Protein AF-A0A7C3XT68-F1 (afdb_monomer_lite)

Foldseek 3Di:
DPPCPPCLLVVLLVVVVVCVPPHPDPADEDEDDSNVVNCVVPVVVCVVVRRYHYDDDLVVLLVCCCVVCVPPPDDDDDFDDDVVRPSVSNHHPVVVPDDD

Structure (mmCIF, N/CA/C/O backbone):
data_AF-A0A7C3XT68-F1
#
_entry.id   AF-A0A7C3XT68-F1
#
loop_
_atom_site.group_PDB
_atom_site.id
_atom_site.type_symbol
_atom_site.label_atom_id
_atom_site.label_alt_id
_atom_site.label_comp_id
_atom_site.label_asym_id
_atom_site.label_entity_id
_atom_site.label_seq_id
_atom_site.pdbx_PDB_ins_code
_atom_site.Cartn_x
_atom_site.Cartn_y
_atom_site.Cartn_z
_atom_site.occupancy
_atom_site.B_iso_or_equiv
_atom_site.auth_seq_id
_atom_site.auth_comp_id
_atom_site.auth_asym_id
_atom_site.auth_atom_id
_atom_site.pdbx_PDB_model_num
ATOM 1 N N . MET A 1 1 ? 1.553 -2.553 -9.673 1.00 86.06 1 MET A N 1
ATOM 2 C CA . MET A 1 1 ? 0.987 -2.779 -11.025 1.00 86.06 1 MET A CA 1
ATOM 3 C C . MET A 1 1 ? 1.994 -3.585 -11.826 1.00 86.06 1 MET A C 1
ATOM 5 O O . MET A 1 1 ? 3.169 -3.242 -11.788 1.00 86.06 1 MET A O 1
ATOM 9 N N . LEU A 1 2 ? 1.565 -4.660 -12.481 1.00 83.19 2 LEU A N 1
ATOM 10 C CA . LEU A 1 2 ? 2.408 -5.516 -13.329 1.00 83.19 2 LEU A CA 1
ATOM 11 C C . LEU A 1 2 ? 2.208 -5.174 -14.817 1.00 83.19 2 LEU A C 1
ATOM 13 O O . LEU A 1 2 ? 1.284 -4.437 -15.142 1.00 83.19 2 LEU A O 1
ATOM 17 N N . GLU A 1 3 ? 3.074 -5.703 -15.691 1.00 82.81 3 GLU A N 1
ATOM 18 C CA . GLU A 1 3 ? 2.957 -5.626 -17.168 1.00 82.81 3 GLU A CA 1
ATOM 19 C C . GLU A 1 3 ? 3.067 -4.215 -17.779 1.00 82.81 3 GLU A C 1
ATOM 21 O O . GLU A 1 3 ? 2.659 -3.967 -18.906 1.00 82.81 3 GLU A O 1
ATOM 26 N N . MET A 1 4 ? 3.684 -3.280 -17.056 1.00 82.75 4 MET A N 1
ATOM 27 C CA . MET A 1 4 ? 3.826 -1.881 -17.491 1.00 82.75 4 MET A CA 1
ATOM 28 C C . MET A 1 4 ? 5.141 -1.598 -18.239 1.00 82.75 4 MET A C 1
ATOM 30 O O . MET A 1 4 ? 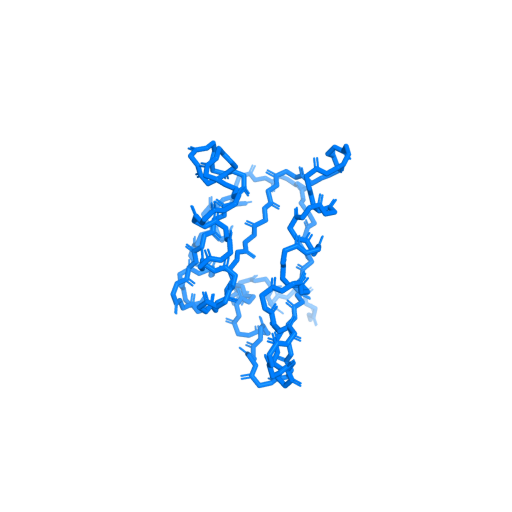5.351 -0.485 -18.721 1.00 82.75 4 MET A O 1
ATOM 34 N N . GLY A 1 5 ? 6.054 -2.576 -18.304 1.00 87.44 5 GLY A N 1
ATOM 35 C CA . GLY A 1 5 ? 7.390 -2.409 -18.884 1.00 87.44 5 GLY A CA 1
ATOM 36 C C . GLY A 1 5 ? 8.099 -1.157 -18.353 1.00 87.44 5 GLY A C 1
ATOM 37 O O . GLY A 1 5 ? 8.068 -0.864 -17.156 1.00 87.44 5 GLY A O 1
ATOM 38 N N . ASN A 1 6 ? 8.671 -0.367 -19.261 1.00 87.12 6 ASN A N 1
ATOM 39 C CA . ASN A 1 6 ? 9.397 0.865 -18.929 1.00 87.12 6 ASN A CA 1
ATOM 40 C C . ASN A 1 6 ? 8.502 1.987 -18.367 1.00 87.12 6 ASN A C 1
ATOM 42 O O . ASN A 1 6 ? 9.013 2.933 -17.773 1.00 87.12 6 ASN A O 1
ATOM 46 N N . PHE A 1 7 ? 7.176 1.888 -18.506 1.00 90.62 7 PHE A N 1
ATOM 47 C CA . PHE A 1 7 ? 6.232 2.874 -17.968 1.00 90.62 7 PHE A CA 1
ATOM 48 C C . PHE A 1 7 ? 5.903 2.644 -16.491 1.00 90.62 7 PHE A C 1
ATOM 50 O O . PHE A 1 7 ? 5.227 3.475 -15.877 1.00 90.62 7 PHE A O 1
ATOM 57 N N . ALA A 1 8 ? 6.380 1.540 -15.901 1.00 90.00 8 ALA A N 1
ATOM 58 C CA . ALA A 1 8 ? 6.083 1.199 -14.517 1.00 90.00 8 ALA A CA 1
ATOM 59 C C . ALA A 1 8 ? 6.401 2.356 -13.549 1.00 90.00 8 ALA A C 1
ATOM 61 O O . ALA A 1 8 ? 5.479 2.763 -12.838 1.00 90.00 8 ALA A O 1
ATOM 62 N N . PRO A 1 9 ? 7.601 2.974 -13.539 1.00 92.31 9 PRO A N 1
ATOM 63 C CA . PRO A 1 9 ? 7.906 4.019 -12.560 1.00 92.31 9 PRO A CA 1
ATOM 64 C C . PRO A 1 9 ? 6.989 5.240 -12.682 1.00 92.31 9 PRO A C 1
ATOM 66 O O . PRO A 1 9 ? 6.496 5.748 -11.677 1.00 92.31 9 PRO A O 1
ATOM 69 N N . GLN A 1 10 ? 6.701 5.682 -13.911 1.00 94.56 10 GLN A N 1
ATOM 70 C CA . GLN A 1 10 ? 5.861 6.855 -14.158 1.00 94.56 10 GLN A CA 1
ATOM 71 C C . GLN A 1 10 ? 4.417 6.632 -13.699 1.00 94.56 10 GLN A C 1
ATOM 73 O O . GLN A 1 10 ? 3.820 7.517 -13.088 1.00 94.56 10 GLN A O 1
ATOM 78 N N . ALA A 1 11 ? 3.860 5.449 -13.946 1.00 94.25 11 ALA A N 1
ATOM 79 C CA . ALA A 1 11 ? 2.503 5.141 -13.520 1.00 94.25 11 ALA A CA 1
ATOM 80 C C . ALA A 1 11 ? 2.382 5.000 -11.999 1.00 94.25 11 ALA A C 1
ATOM 82 O O . ALA A 1 11 ? 1.430 5.505 -11.409 1.00 94.25 11 ALA A O 1
ATOM 83 N N . HIS A 1 12 ? 3.352 4.351 -11.344 1.00 96.19 12 HIS A N 1
ATOM 84 C CA . HIS A 1 12 ? 3.360 4.258 -9.882 1.00 96.19 12 HIS A CA 1
ATOM 85 C C . HIS A 1 12 ? 3.500 5.652 -9.257 1.00 96.19 12 HIS A C 1
ATOM 87 O O . HIS A 1 12 ? 2.763 5.976 -8.331 1.00 96.19 12 HIS A O 1
ATOM 93 N N . ARG A 1 13 ? 4.347 6.518 -9.830 1.00 95.75 13 ARG A N 1
ATOM 94 C CA . ARG A 1 13 ? 4.469 7.925 -9.426 1.00 95.75 13 ARG A CA 1
ATOM 95 C C . ARG A 1 13 ? 3.147 8.675 -9.543 1.00 95.75 13 ARG A C 1
ATOM 97 O O . ARG A 1 13 ? 2.795 9.411 -8.626 1.00 95.75 13 ARG A O 1
ATOM 104 N N . PHE A 1 14 ? 2.430 8.502 -10.653 1.00 95.00 14 PHE A N 1
ATOM 105 C CA . PHE A 1 14 ? 1.131 9.139 -10.859 1.00 95.00 14 PHE A CA 1
ATOM 106 C C . PHE A 1 14 ? 0.144 8.743 -9.756 1.00 95.00 14 PHE A C 1
ATOM 108 O O . PHE A 1 14 ? -0.416 9.612 -9.101 1.00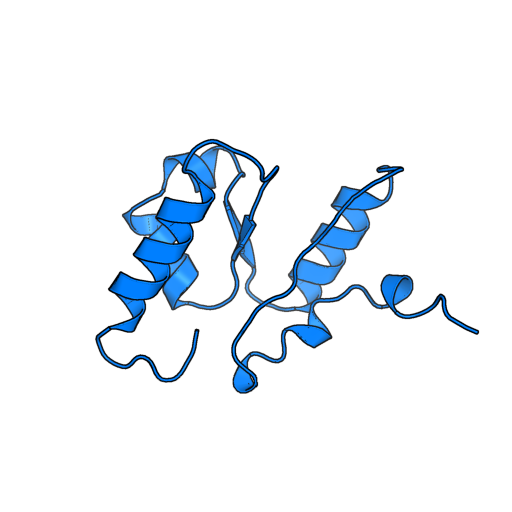 95.00 14 PHE A O 1
ATOM 115 N N . VAL A 1 15 ? 0.021 7.445 -9.463 1.00 94.31 15 VAL A N 1
ATOM 116 C CA . VAL A 1 15 ? -0.855 6.950 -8.387 1.00 94.31 15 VAL A CA 1
ATOM 117 C C . VAL A 1 15 ? -0.481 7.541 -7.024 1.00 94.31 15 VAL A C 1
ATOM 119 O O . VAL A 1 15 ? -1.365 7.976 -6.290 1.00 94.31 15 VAL A O 1
ATOM 122 N N . LEU A 1 16 ? 0.811 7.585 -6.681 1.00 95.06 16 LEU A N 1
ATOM 123 C CA . LEU A 1 16 ? 1.254 8.161 -5.406 1.00 95.06 16 LEU A CA 1
ATOM 124 C C . LEU A 1 16 ? 0.976 9.666 -5.322 1.00 95.06 16 LEU A C 1
ATOM 126 O O . LEU A 1 16 ? 0.567 10.146 -4.271 1.00 95.06 16 LEU A O 1
ATOM 130 N N . ARG A 1 17 ? 1.136 10.403 -6.428 1.00 94.7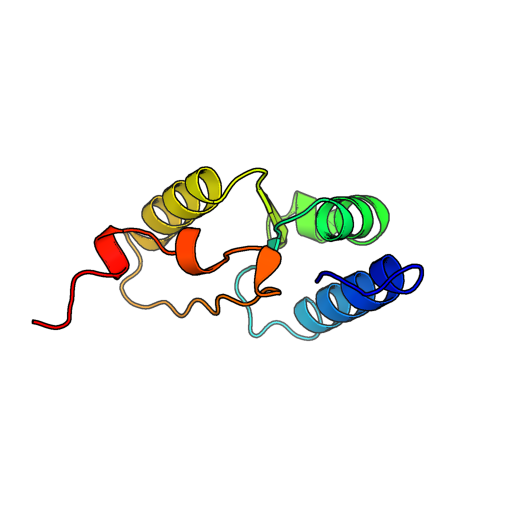5 17 ARG A N 1
ATOM 131 C CA . ARG A 1 17 ? 0.804 11.832 -6.486 1.00 94.75 17 ARG A CA 1
ATOM 132 C C . ARG A 1 17 ? -0.688 12.076 -6.260 1.00 94.75 17 ARG A C 1
ATOM 134 O O . ARG A 1 17 ? -1.045 12.957 -5.482 1.00 94.75 17 ARG A O 1
ATOM 141 N N . GLU A 1 18 ? -1.553 11.291 -6.892 1.00 92.38 18 GLU A N 1
ATOM 142 C CA . GLU A 1 18 ? -3.001 11.423 -6.696 1.00 92.38 18 GLU A CA 1
ATOM 143 C C . GLU A 1 18 ? -3.404 11.091 -5.252 1.00 92.38 18 GLU A C 1
ATOM 145 O O . GLU A 1 18 ? -4.255 11.764 -4.681 1.00 92.38 18 GLU A O 1
ATOM 150 N N . ALA A 1 19 ? -2.738 10.121 -4.618 1.00 92.06 19 ALA A N 1
ATOM 151 C CA . ALA A 1 19 ? -3.017 9.745 -3.234 1.00 92.06 19 ALA A CA 1
ATOM 152 C C . ALA A 1 19 ? -2.703 10.843 -2.196 1.00 92.06 19 ALA A C 1
ATOM 154 O O . ALA A 1 19 ? -3.272 10.810 -1.106 1.00 92.06 19 ALA A O 1
ATOM 155 N N . VAL A 1 20 ? -1.810 11.790 -2.511 1.00 89.75 20 VAL A N 1
ATOM 156 C CA . VAL A 1 20 ? -1.409 12.896 -1.611 1.00 89.75 20 VAL A CA 1
ATOM 157 C C . VAL A 1 20 ? -2.118 14.224 -1.919 1.00 89.75 20 VAL A C 1
ATOM 159 O O . VAL A 1 20 ? -1.999 15.182 -1.157 1.00 89.75 20 VAL A O 1
ATOM 162 N N . THR A 1 21 ? -2.852 14.297 -3.031 1.00 81.19 21 THR A N 1
ATOM 163 C CA . THR A 1 21 ? -3.611 15.480 -3.489 1.00 81.19 21 THR A CA 1
ATOM 164 C C . THR A 1 21 ? -4.978 15.490 -2.767 1.00 81.19 21 THR A C 1
ATOM 166 O O . THR A 1 21 ? -5.498 14.410 -2.510 1.00 81.19 21 THR A O 1
ATOM 169 N N . PRO A 1 22 ? -5.512 16.651 -2.312 1.00 63.31 22 PRO A N 1
ATOM 170 C CA . PRO A 1 22 ? -5.974 16.900 -0.938 1.00 63.31 22 PRO A CA 1
ATOM 171 C C . PRO A 1 22 ? -6.668 15.731 -0.208 1.00 63.31 22 PRO A C 1
ATOM 173 O O . PRO A 1 22 ? -7.556 15.078 -0.755 1.00 63.31 22 PRO A O 1
ATOM 176 N N . PRO A 1 23 ? -6.292 15.480 1.061 1.00 65.12 23 PRO A N 1
ATOM 177 C CA . PRO A 1 23 ? -6.293 14.139 1.631 1.00 65.12 23 PRO A CA 1
ATOM 178 C C . PRO A 1 23 ? -7.686 13.665 2.047 1.00 65.12 23 PRO A C 1
ATOM 180 O O . PRO A 1 23 ? -8.223 14.061 3.079 1.00 65.12 23 PRO A O 1
ATOM 183 N N . ILE A 1 24 ? -8.233 12.736 1.267 1.00 81.38 24 ILE A N 1
ATOM 184 C CA . ILE A 1 24 ? -9.384 11.907 1.661 1.00 81.38 24 ILE A CA 1
ATOM 185 C C . ILE A 1 24 ? -8.904 10.642 2.402 1.00 81.38 24 ILE A C 1
ATOM 187 O O . ILE A 1 24 ? -9.657 10.003 3.134 1.00 81.38 24 ILE A O 1
ATOM 191 N N . LEU A 1 25 ? -7.633 10.268 2.214 1.00 90.25 25 LEU A N 1
ATOM 192 C CA . LEU A 1 25 ? -7.035 9.054 2.760 1.00 90.25 25 LEU A CA 1
ATOM 193 C C . LEU A 1 25 ? -6.286 9.342 4.064 1.00 90.25 25 LEU A C 1
ATOM 195 O O . LEU A 1 25 ? -5.616 10.361 4.200 1.00 90.25 25 LEU A O 1
ATOM 199 N N . SER A 1 26 ? -6.346 8.400 5.005 1.00 90.69 26 SER A N 1
ATOM 200 C CA . SER A 1 26 ? -5.569 8.433 6.255 1.00 90.69 26 SER A CA 1
ATOM 201 C C . SER A 1 26 ? -4.194 7.756 6.140 1.00 90.69 26 SER A C 1
ATOM 203 O O . SER A 1 26 ? -3.409 7.786 7.088 1.00 90.69 26 SER A O 1
ATOM 205 N N . GLY A 1 27 ? -3.907 7.137 4.993 1.00 93.94 27 GLY A N 1
ATOM 206 C CA . GLY A 1 27 ? -2.643 6.481 4.671 1.00 93.94 27 GLY A CA 1
ATOM 207 C C . GLY A 1 27 ? -2.777 5.540 3.473 1.00 93.94 27 GLY A C 1
ATOM 208 O O . GLY A 1 27 ? -3.887 5.204 3.057 1.00 93.94 27 GLY A O 1
ATOM 209 N N . VAL A 1 28 ? -1.643 5.094 2.933 1.00 96.19 28 VAL A N 1
ATOM 210 C CA . VAL A 1 28 ? -1.569 4.131 1.827 1.00 96.19 28 VAL A CA 1
ATOM 211 C C . VAL A 1 28 ? -0.547 3.046 2.138 1.00 96.19 28 VAL A C 1
ATOM 213 O O . VAL A 1 28 ? 0.602 3.311 2.498 1.00 96.19 28 VAL A O 1
ATOM 216 N N . VAL A 1 29 ? -0.977 1.801 1.957 1.00 97.56 29 VAL A N 1
ATOM 217 C CA . VAL A 1 29 ? -0.117 0.623 2.022 1.00 97.56 29 VAL A CA 1
ATOM 218 C C . VAL A 1 29 ? 0.438 0.332 0.629 1.00 97.56 29 VAL A C 1
ATOM 220 O O . VAL A 1 29 ? -0.317 0.155 -0.325 1.00 97.56 29 VAL A O 1
ATOM 223 N N . LEU A 1 30 ? 1.762 0.280 0.516 1.00 97.56 30 LEU A N 1
ATOM 224 C CA . LEU A 1 30 ? 2.493 0.036 -0.720 1.00 97.56 30 LEU A CA 1
ATOM 225 C C . LEU A 1 30 ? 3.026 -1.397 -0.748 1.00 97.56 30 LEU A C 1
ATOM 227 O O . LEU A 1 30 ? 3.667 -1.851 0.199 1.00 97.56 30 LEU A O 1
ATOM 231 N N . PHE A 1 31 ? 2.805 -2.092 -1.863 1.00 96.94 31 PHE A N 1
ATOM 232 C CA . PHE A 1 31 ? 3.269 -3.463 -2.055 1.00 96.94 31 PHE A CA 1
ATOM 233 C C . PHE A 1 31 ? 3.941 -3.638 -3.420 1.00 96.94 31 PHE A C 1
ATOM 235 O O . PHE A 1 31 ? 3.408 -3.229 -4.455 1.00 96.94 31 PHE A O 1
ATOM 242 N N . GLY A 1 32 ? 5.116 -4.268 -3.408 1.00 94.06 32 GLY A N 1
ATOM 243 C CA . GLY A 1 32 ? 5.951 -4.499 -4.585 1.00 94.06 32 GLY A CA 1
ATOM 244 C C . GLY A 1 32 ? 7.106 -3.494 -4.758 1.00 94.06 32 GLY A C 1
ATOM 245 O O . GLY A 1 32 ? 7.050 -2.375 -4.240 1.00 94.06 32 GLY A O 1
ATOM 246 N N . PRO A 1 33 ? 8.165 -3.888 -5.490 1.00 92.50 33 PRO A N 1
ATOM 247 C CA . PRO A 1 33 ? 9.429 -3.147 -5.555 1.00 92.50 33 PRO A CA 1
ATOM 248 C C . PRO A 1 33 ? 9.302 -1.785 -6.244 1.00 92.50 33 PRO A C 1
ATOM 250 O O . PRO A 1 33 ? 9.839 -0.802 -5.752 1.00 92.50 33 PRO A O 1
ATOM 253 N N . CYS A 1 34 ? 8.514 -1.678 -7.319 1.00 94.81 34 CYS A N 1
ATOM 254 C CA . CYS A 1 34 ? 8.389 -0.414 -8.049 1.00 94.81 34 CYS A CA 1
ATOM 255 C C . CYS A 1 34 ? 7.730 0.693 -7.205 1.00 94.81 34 CYS A C 1
ATOM 257 O O . CYS A 1 34 ? 8.172 1.838 -7.242 1.00 94.81 34 CYS A O 1
ATOM 259 N N . PHE A 1 35 ? 6.715 0.368 -6.389 1.00 95.50 35 PHE A N 1
ATOM 260 C CA . PHE A 1 35 ? 6.155 1.349 -5.451 1.00 95.50 35 PHE A CA 1
ATOM 261 C C . PHE A 1 35 ? 7.173 1.778 -4.396 1.00 95.50 35 PHE A C 1
ATOM 263 O O . PHE A 1 35 ? 7.228 2.962 -4.081 1.00 95.50 35 PHE A O 1
ATOM 270 N N . ARG A 1 36 ? 7.967 0.836 -3.870 1.00 95.06 36 ARG A N 1
ATOM 271 C CA . ARG A 1 36 ? 9.030 1.140 -2.909 1.00 95.06 36 ARG A CA 1
ATOM 272 C C . ARG A 1 36 ? 10.029 2.128 -3.502 1.00 95.06 36 ARG A C 1
ATOM 274 O O . ARG A 1 36 ? 10.224 3.192 -2.932 1.00 95.06 36 ARG A O 1
ATOM 281 N N . GLU A 1 37 ? 10.594 1.803 -4.660 1.00 95.88 37 GLU A N 1
ATOM 282 C CA . GLU A 1 37 ? 11.609 2.626 -5.325 1.00 95.88 37 GLU A CA 1
ATOM 283 C C . GLU A 1 37 ? 11.094 4.036 -5.639 1.00 95.88 37 GLU A C 1
ATOM 285 O O . GLU A 1 37 ? 11.783 5.026 -5.398 1.00 95.88 37 GLU A O 1
ATOM 290 N N . VAL A 1 38 ? 9.867 4.145 -6.161 1.00 97.00 38 VAL A N 1
ATOM 291 C CA . VAL A 1 38 ? 9.268 5.448 -6.475 1.00 97.00 38 VAL A CA 1
ATOM 292 C C . VAL A 1 38 ? 8.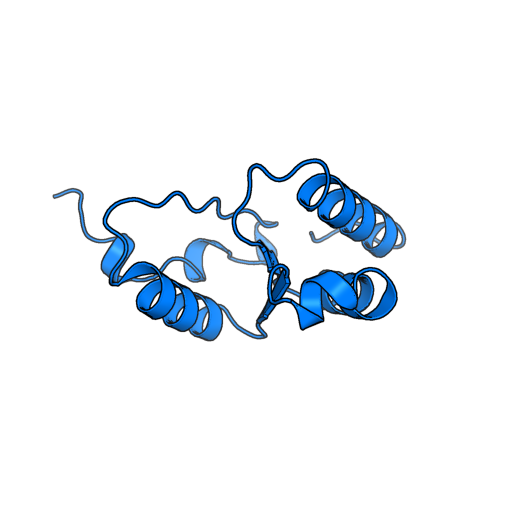976 6.244 -5.202 1.00 97.00 38 VAL A C 1
ATOM 294 O O . VAL A 1 38 ? 9.254 7.441 -5.168 1.00 97.00 38 VAL A O 1
ATOM 297 N N . ALA A 1 39 ? 8.448 5.607 -4.153 1.00 96.94 39 ALA A N 1
ATOM 298 C CA . ALA A 1 39 ? 8.168 6.279 -2.888 1.00 96.94 39 ALA A CA 1
ATOM 299 C C . ALA A 1 39 ? 9.456 6.766 -2.206 1.00 96.94 39 ALA A C 1
ATOM 301 O O . ALA A 1 39 ? 9.525 7.926 -1.814 1.00 96.94 39 ALA A O 1
ATOM 302 N N . GLU A 1 40 ? 10.490 5.921 -2.119 1.00 96.94 40 GLU A N 1
ATOM 303 C CA . GLU A 1 40 ? 11.785 6.267 -1.511 1.00 96.94 40 GLU A CA 1
ATOM 304 C C . GLU A 1 40 ? 12.455 7.441 -2.236 1.00 96.94 40 GLU A C 1
ATOM 306 O O . GLU A 1 40 ? 13.017 8.329 -1.597 1.00 96.94 40 GLU A O 1
ATOM 311 N N . ARG A 1 41 ? 12.369 7.472 -3.570 1.00 97.38 41 ARG A N 1
ATOM 312 C CA . ARG A 1 41 ? 13.001 8.512 -4.386 1.00 97.38 41 ARG A CA 1
ATOM 313 C C . ARG A 1 41 ? 12.230 9.831 -4.400 1.00 97.38 41 ARG A C 1
ATOM 315 O O . ARG A 1 41 ? 12.852 10.887 -4.467 1.00 97.38 41 ARG A O 1
ATOM 322 N N . GLU A 1 42 ? 10.900 9.784 -4.426 1.00 97.50 42 GLU A N 1
ATOM 323 C CA . GLU A 1 42 ? 10.082 10.952 -4.794 1.00 97.50 42 GLU A CA 1
ATOM 324 C C . GLU A 1 42 ? 9.100 11.407 -3.712 1.00 97.50 42 GLU A C 1
ATOM 326 O O . GLU A 1 42 ? 8.639 12.544 -3.768 1.00 97.50 42 GLU A O 1
ATOM 331 N N . PHE A 1 43 ? 8.810 10.557 -2.725 1.00 96.81 43 PHE A N 1
ATOM 332 C CA . PHE A 1 43 ? 7.881 10.831 -1.624 1.00 96.81 43 PHE A CA 1
ATOM 333 C C . PHE A 1 43 ? 8.509 10.517 -0.245 1.00 96.81 43 PHE A C 1
ATOM 335 O O . PHE A 1 43 ? 7.902 9.821 0.579 1.00 96.81 43 PHE A O 1
ATOM 342 N N . PRO A 1 44 ? 9.747 10.986 0.039 1.00 96.50 44 PRO A N 1
ATOM 343 C CA . PRO A 1 44 ? 10.443 10.646 1.280 1.00 96.50 44 PRO A CA 1
ATOM 344 C C . PRO A 1 44 ? 9.749 11.222 2.518 1.00 96.50 44 PRO A C 1
ATOM 346 O O . PRO A 1 44 ? 9.817 10.625 3.590 1.00 96.50 44 PRO A O 1
ATOM 349 N N . LYS A 1 45 ? 9.055 12.358 2.376 1.00 95.75 45 LYS A N 1
ATOM 350 C CA . LYS A 1 45 ? 8.300 12.976 3.467 1.00 95.75 45 LYS A CA 1
ATOM 351 C C . LYS A 1 45 ? 7.113 12.103 3.871 1.00 95.75 45 LYS A C 1
ATOM 353 O O . LYS A 1 45 ? 6.950 11.803 5.043 1.00 95.75 45 LYS A O 1
ATOM 358 N N . GLU A 1 46 ? 6.329 11.632 2.909 1.00 96.25 46 GLU A N 1
ATOM 359 C CA . GLU A 1 46 ? 5.152 10.801 3.161 1.00 96.25 46 GLU A CA 1
ATOM 360 C C . GLU A 1 46 ? 5.523 9.433 3.744 1.00 96.25 46 GLU A C 1
ATOM 362 O O . GLU A 1 46 ? 4.761 8.871 4.535 1.00 96.25 46 GLU A O 1
ATOM 367 N N . LEU A 1 47 ? 6.698 8.903 3.383 1.00 95.38 47 LEU A N 1
ATOM 368 C CA . LEU A 1 47 ? 7.277 7.729 4.036 1.00 95.38 47 LEU A CA 1
ATOM 369 C C . LEU A 1 47 ? 7.696 8.032 5.481 1.00 95.38 47 LEU A C 1
ATOM 371 O O . LEU A 1 47 ? 7.353 7.262 6.378 1.00 95.38 47 LEU A O 1
ATOM 375 N N . ALA A 1 48 ? 8.402 9.143 5.718 1.00 95.44 48 ALA A N 1
ATOM 376 C CA . ALA A 1 48 ? 8.853 9.543 7.053 1.00 95.44 48 ALA A CA 1
ATOM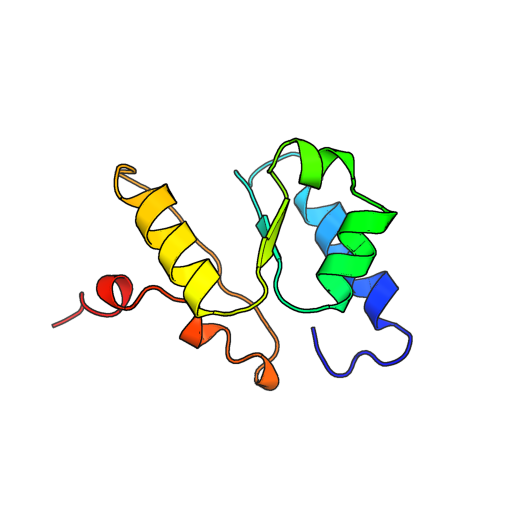 377 C C . ALA A 1 48 ? 7.679 9.819 8.010 1.00 95.44 48 ALA A C 1
ATOM 379 O O . ALA A 1 48 ? 7.695 9.371 9.156 1.00 95.44 48 ALA A O 1
ATOM 380 N N . ASP A 1 49 ? 6.626 10.465 7.511 1.00 94.25 49 ASP A N 1
ATOM 381 C CA . ASP A 1 49 ? 5.394 10.760 8.249 1.00 94.25 49 ASP A CA 1
ATOM 382 C C . ASP A 1 49 ? 4.522 9.500 8.444 1.00 94.25 49 ASP A C 1
ATOM 384 O O . ASP A 1 49 ? 3.534 9.499 9.184 1.00 94.25 49 ASP A O 1
ATOM 388 N N . GLY A 1 50 ? 4.871 8.393 7.781 1.00 94.19 50 GLY A N 1
ATOM 389 C CA . GLY A 1 50 ? 4.142 7.132 7.841 1.00 94.19 50 GLY A CA 1
ATOM 390 C C . GLY A 1 50 ? 2.769 7.176 7.166 1.00 94.19 50 GLY A C 1
ATOM 391 O O . GLY A 1 50 ? 1.926 6.322 7.473 1.00 94.19 50 GLY A O 1
ATOM 392 N N . PHE A 1 51 ? 2.545 8.148 6.273 1.00 95.19 51 PHE A N 1
ATOM 393 C CA . PHE A 1 51 ? 1.401 8.183 5.364 1.00 95.19 51 PHE A CA 1
ATOM 394 C C . PHE A 1 51 ? 1.519 7.057 4.337 1.00 95.19 51 PHE A C 1
ATOM 396 O O . PHE A 1 51 ? 0.587 6.273 4.166 1.00 95.19 51 PHE A O 1
ATOM 403 N N . PHE A 1 52 ? 2.693 6.917 3.719 1.00 97.06 52 PHE A N 1
ATOM 404 C CA . PHE A 1 52 ? 3.049 5.758 2.910 1.00 97.06 52 PHE A CA 1
ATOM 405 C C . PHE A 1 52 ? 3.755 4.712 3.762 1.00 97.06 52 PHE A C 1
ATOM 407 O O . PHE A 1 52 ? 4.686 5.011 4.507 1.00 97.06 52 PHE A O 1
ATOM 414 N N . ARG A 1 53 ? 3.306 3.459 3.657 1.00 97.31 53 ARG A N 1
ATOM 415 C CA . ARG A 1 53 ? 3.891 2.321 4.376 1.00 97.31 53 ARG A CA 1
ATOM 416 C C . ARG A 1 53 ? 4.130 1.179 3.416 1.00 97.31 53 ARG A C 1
ATOM 418 O O . ARG A 1 53 ? 3.179 0.611 2.889 1.00 97.31 53 ARG A O 1
ATOM 425 N N . TRP A 1 54 ? 5.393 0.848 3.193 1.00 96.19 54 TRP A N 1
ATOM 426 C CA . TRP A 1 54 ? 5.766 -0.285 2.360 1.00 96.19 54 TRP A CA 1
ATOM 427 C C . TRP A 1 54 ? 5.895 -1.565 3.186 1.00 96.19 54 TRP A C 1
ATOM 429 O O . TRP A 1 54 ? 6.406 -1.537 4.305 1.00 96.19 54 TRP A O 1
ATOM 439 N N . PHE A 1 55 ? 5.464 -2.683 2.603 1.00 96.75 55 PHE A N 1
ATOM 440 C CA . PHE A 1 55 ? 5.650 -4.018 3.164 1.00 96.75 55 PHE A CA 1
ATOM 441 C C . PHE A 1 55 ? 6.186 -4.985 2.112 1.00 96.75 55 PHE A C 1
ATOM 443 O O . PHE A 1 55 ? 5.913 -4.858 0.914 1.00 96.75 55 PHE A O 1
ATOM 450 N N . SER A 1 56 ? 6.933 -5.980 2.580 1.00 94.31 56 SER A N 1
ATOM 451 C CA . SER A 1 56 ? 7.592 -6.981 1.742 1.00 94.31 56 SER A CA 1
ATOM 452 C C . SER A 1 56 ? 6.735 -8.226 1.507 1.00 94.31 56 SER A C 1
ATOM 454 O O . SER A 1 56 ? 6.999 -8.992 0.582 1.00 94.31 56 SER A O 1
ATOM 456 N N . SER A 1 57 ? 5.684 -8.429 2.311 1.00 96.81 57 SER A N 1
ATOM 457 C CA . SER A 1 57 ? 4.800 -9.591 2.202 1.00 96.81 57 SER A CA 1
ATOM 458 C C . SER A 1 57 ? 3.349 -9.283 2.571 1.00 96.81 57 SER A C 1
ATOM 460 O O . SER A 1 57 ? 3.061 -8.395 3.374 1.00 96.81 57 SER A O 1
ATOM 462 N N . HIS A 1 58 ? 2.425 -10.092 2.048 1.00 97.56 58 HIS A N 1
ATOM 463 C CA . HIS A 1 58 ? 1.013 -10.051 2.439 1.00 97.56 58 HIS A CA 1
ATOM 464 C C . HIS A 1 58 ? 0.817 -10.252 3.947 1.00 97.56 58 HIS A C 1
ATOM 466 O O . HIS A 1 58 ? 0.007 -9.562 4.557 1.00 97.56 58 HIS A O 1
ATOM 472 N N . ARG A 1 59 ? 1.616 -11.126 4.571 1.00 96.88 59 ARG A N 1
ATOM 473 C CA . ARG A 1 59 ? 1.537 -11.414 6.010 1.00 96.88 59 ARG A CA 1
ATOM 474 C C . ARG A 1 59 ? 1.886 -10.203 6.875 1.00 96.88 59 ARG A C 1
ATOM 476 O O . ARG A 1 59 ? 1.305 -10.011 7.941 1.00 96.88 59 ARG A O 1
ATOM 483 N N . GLU A 1 60 ? 2.840 -9.385 6.440 1.00 97.50 60 GLU A N 1
ATOM 484 C CA . GLU A 1 60 ? 3.152 -8.125 7.120 1.00 97.50 60 GLU A CA 1
ATOM 485 C C . GLU A 1 60 ? 1.996 -7.129 7.012 1.00 97.50 60 GLU A C 1
ATOM 487 O O . GLU A 1 60 ? 1.644 -6.505 8.015 1.00 97.50 60 GLU A O 1
ATOM 492 N N . ILE A 1 61 ? 1.365 -7.042 5.835 1.00 97.56 61 ILE A N 1
ATOM 493 C CA . ILE A 1 61 ? 0.183 -6.200 5.623 1.00 97.56 61 ILE A CA 1
ATOM 494 C C . ILE A 1 61 ? -0.958 -6.652 6.539 1.00 97.56 61 ILE A C 1
ATOM 496 O O . ILE A 1 61 ? -1.506 -5.822 7.258 1.00 97.56 61 ILE A O 1
ATOM 500 N N . GLN A 1 62 ? -1.264 -7.952 6.592 1.00 96.81 62 GLN A N 1
ATOM 501 C CA . GLN A 1 62 ? -2.307 -8.501 7.465 1.00 96.81 62 GLN A CA 1
ATOM 502 C C . GLN A 1 62 ? -2.085 -8.104 8.929 1.00 96.81 62 GLN A C 1
ATOM 504 O O . GLN A 1 62 ? -2.961 -7.507 9.551 1.00 96.81 62 GLN A O 1
ATOM 509 N N . ARG A 1 63 ? -0.881 -8.348 9.468 1.00 95.62 63 ARG A N 1
ATOM 510 C CA . ARG A 1 63 ? -0.534 -7.986 10.855 1.00 95.62 63 ARG A CA 1
ATOM 511 C C . ARG A 1 63 ? -0.653 -6.488 11.110 1.00 95.62 63 ARG A C 1
ATOM 513 O O . ARG A 1 63 ? -1.111 -6.084 12.178 1.00 95.62 63 ARG A O 1
ATOM 520 N N . PHE A 1 64 ? -0.211 -5.667 10.158 1.00 95.81 64 PHE A N 1
ATOM 521 C CA . PHE A 1 64 ? -0.330 -4.219 10.264 1.00 95.81 64 PHE A CA 1
ATOM 522 C C . PHE A 1 64 ? -1.796 -3.793 10.319 1.00 95.81 64 PHE A C 1
ATOM 524 O O . PHE A 1 64 ? -2.158 -3.046 11.222 1.00 95.81 64 PHE A O 1
ATOM 531 N N . LEU A 1 65 ? -2.630 -4.277 9.398 1.00 95.12 65 LEU A N 1
ATOM 532 C CA . LEU A 1 65 ? -4.045 -3.926 9.318 1.00 95.12 65 LEU A CA 1
ATOM 533 C C . LEU A 1 65 ? -4.807 -4.381 10.570 1.00 95.12 65 LEU A C 1
ATOM 535 O O . LEU A 1 65 ? -5.462 -3.555 11.206 1.00 95.12 65 LEU A O 1
ATOM 539 N N . ALA A 1 66 ? -4.632 -5.640 10.981 1.00 92.69 66 ALA A N 1
ATOM 540 C CA . ALA A 1 66 ? -5.215 -6.201 12.199 1.00 92.69 66 ALA A CA 1
ATOM 541 C C . ALA A 1 66 ? -4.887 -5.341 13.427 1.00 92.69 66 ALA A C 1
ATOM 543 O O . ALA A 1 66 ? -5.770 -4.916 14.169 1.00 92.69 66 ALA A O 1
ATOM 544 N N . LYS A 1 67 ? -3.606 -4.990 13.602 1.00 92.44 67 LYS A N 1
ATOM 545 C CA . LYS A 1 67 ? -3.154 -4.144 14.713 1.00 92.44 67 LYS A CA 1
ATOM 546 C C . LYS A 1 67 ? -3.640 -2.698 14.596 1.00 92.44 67 LYS A C 1
ATOM 548 O O . LYS A 1 67 ? -3.961 -2.082 15.607 1.00 92.44 67 LYS A O 1
ATOM 553 N N 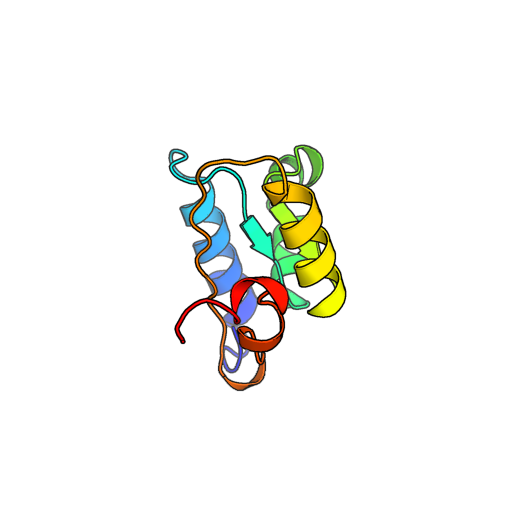. ARG A 1 68 ? -3.629 -2.121 13.392 1.00 91.19 68 ARG A N 1
ATOM 554 C CA . ARG A 1 68 ? -3.942 -0.703 13.152 1.00 91.19 68 ARG A CA 1
ATOM 555 C C . ARG A 1 68 ? -5.412 -0.393 13.392 1.00 91.19 68 ARG A C 1
ATOM 557 O O . ARG A 1 68 ? -5.716 0.732 13.796 1.00 91.19 68 ARG A O 1
ATOM 564 N N . PHE A 1 69 ? -6.278 -1.359 13.102 1.00 90.94 69 PHE A N 1
ATOM 565 C CA . PHE A 1 69 ? -7.725 -1.197 13.126 1.00 90.94 69 PHE A CA 1
ATOM 566 C C . PHE A 1 69 ? -8.420 -1.978 14.244 1.00 90.94 69 PHE A C 1
ATOM 568 O O . PHE A 1 69 ? -9.626 -1.819 14.396 1.00 90.94 69 PHE A O 1
ATOM 575 N N . SER A 1 70 ? -7.694 -2.732 15.079 1.00 86.94 70 SER A N 1
ATOM 576 C CA . SER A 1 70 ? -8.269 -3.465 16.222 1.00 86.94 70 SER A CA 1
ATOM 577 C C . SER A 1 70 ? -9.056 -2.584 17.198 1.00 86.94 70 SER A C 1
ATOM 579 O O . SER A 1 70 ? -9.967 -3.065 17.862 1.00 86.94 70 SER A O 1
ATOM 581 N N . THR A 1 71 ? -8.721 -1.295 17.285 1.00 84.44 71 THR A N 1
ATOM 582 C CA . THR A 1 71 ? -9.387 -0.312 18.155 1.00 84.44 71 THR A CA 1
ATOM 583 C C . THR A 1 71 ? -10.261 0.683 17.390 1.00 84.44 71 THR A C 1
ATOM 585 O O . THR A 1 71 ? -10.863 1.571 17.994 1.00 84.44 71 THR A O 1
ATOM 588 N N . CYS A 1 72 ? -10.339 0.574 16.062 1.00 85.69 72 CYS A N 1
ATOM 589 C CA . CYS A 1 72 ? -11.126 1.480 15.235 1.00 85.69 72 CYS A CA 1
ATOM 590 C C . CYS A 1 72 ? -12.550 0.947 15.077 1.00 85.69 72 CYS A C 1
ATOM 592 O O . CYS A 1 72 ? -12.759 -0.123 14.518 1.00 85.69 72 CYS A O 1
ATOM 594 N N . SER A 1 73 ? -13.544 1.736 15.488 1.00 83.44 73 SER A N 1
ATOM 595 C CA . SER A 1 73 ? -14.957 1.370 15.332 1.00 83.44 73 SER A CA 1
ATOM 596 C C . SER A 1 73 ? -15.453 1.443 13.885 1.00 83.44 73 SER A C 1
ATOM 598 O O . SER A 1 73 ? -16.443 0.800 13.546 1.00 83.44 73 SER A O 1
ATOM 600 N N . ARG A 1 74 ? -14.798 2.241 13.028 1.00 88.44 74 ARG A N 1
ATOM 601 C CA . ARG A 1 74 ? -15.137 2.397 11.607 1.00 88.44 74 ARG A CA 1
ATOM 602 C C . ARG A 1 74 ? -13.880 2.633 10.785 1.00 88.44 74 ARG A C 1
ATOM 604 O O . ARG A 1 74 ? -13.061 3.485 11.126 1.00 88.44 74 ARG A O 1
ATOM 611 N N . TRP A 1 75 ? -13.756 1.906 9.687 1.00 92.00 75 TRP A N 1
ATOM 612 C CA . TRP A 1 75 ? -12.671 2.044 8.727 1.00 92.00 75 TRP A CA 1
ATOM 613 C C . TRP A 1 75 ? -13.137 1.547 7.359 1.00 92.00 75 TRP A C 1
ATOM 615 O O . TRP A 1 75 ? -14.088 0.776 7.253 1.00 92.00 75 TRP A O 1
ATOM 625 N N . VAL A 1 76 ? -12.469 2.016 6.310 1.00 91.88 76 VAL A N 1
ATOM 626 C CA . VAL A 1 76 ? -12.655 1.540 4.938 1.00 91.88 76 VAL A CA 1
ATOM 627 C C . VAL A 1 76 ? -11.266 1.322 4.362 1.00 91.88 76 VAL A C 1
ATOM 629 O O . VAL A 1 76 ? -10.435 2.230 4.394 1.00 91.88 76 VAL A O 1
ATOM 632 N N . VAL A 1 77 ? -11.006 0.118 3.858 1.00 94.25 77 VAL A N 1
ATOM 633 C CA . VAL A 1 77 ? -9.741 -0.235 3.207 1.00 94.25 77 VAL A CA 1
ATOM 634 C C . VAL A 1 77 ? -10.046 -0.696 1.789 1.00 94.25 77 VAL A C 1
ATOM 636 O O . VAL A 1 77 ? -10.815 -1.632 1.587 1.00 94.25 77 VAL A O 1
ATOM 639 N N . LEU A 1 78 ? -9.433 -0.042 0.803 1.00 95.19 78 LEU A N 1
ATOM 640 C CA . LEU A 1 78 ? -9.493 -0.459 -0.595 1.00 95.19 78 LEU A CA 1
ATOM 641 C C . LEU A 1 78 ? -8.266 -1.313 -0.923 1.00 95.19 78 LEU A C 1
ATOM 643 O O . LEU A 1 78 ? -7.143 -0.812 -0.946 1.00 95.19 78 LEU A O 1
ATOM 647 N N . PHE A 1 79 ? -8.487 -2.586 -1.238 1.00 95.81 79 PHE A N 1
ATOM 648 C CA . PHE A 1 79 ? -7.447 -3.468 -1.763 1.00 95.81 79 PHE A CA 1
ATOM 649 C C . PHE A 1 79 ? -7.434 -3.391 -3.290 1.00 95.81 79 PHE A C 1
ATOM 651 O O . PHE A 1 79 ? -8.461 -3.583 -3.941 1.00 95.81 79 PHE A O 1
ATOM 658 N N . LYS A 1 80 ? -6.270 -3.109 -3.884 1.00 95.25 80 LYS A N 1
ATOM 659 C CA . LYS A 1 80 ? -6.112 -3.049 -5.342 1.00 95.25 80 LYS A CA 1
ATOM 660 C C . LYS A 1 80 ? -4.709 -3.473 -5.766 1.00 95.25 80 LYS A C 1
ATOM 662 O O . LYS A 1 80 ? -3.716 -2.974 -5.249 1.00 95.25 80 LYS A O 1
ATOM 667 N N . GLY A 1 81 ? -4.631 -4.354 -6.757 1.00 94.88 81 GLY A N 1
ATOM 668 C CA . GLY A 1 81 ? -3.387 -4.779 -7.394 1.00 94.88 81 GLY A CA 1
ATOM 669 C C . GLY A 1 81 ? -3.664 -5.589 -8.657 1.00 94.88 81 GLY A C 1
ATOM 670 O O . GLY A 1 81 ? -4.810 -5.926 -8.945 1.00 94.88 81 GLY A O 1
ATOM 671 N N . SER A 1 82 ? -2.620 -5.874 -9.436 1.00 94.44 82 SER A N 1
ATOM 672 C CA . SER A 1 82 ? -2.724 -6.784 -10.585 1.00 94.44 82 SER A CA 1
ATOM 673 C C . SER A 1 82 ? -2.990 -8.215 -10.102 1.00 94.44 82 SER A C 1
ATOM 675 O O . SER A 1 82 ? -2.545 -8.571 -9.014 1.00 94.44 82 SER A O 1
ATOM 677 N N . ARG A 1 83 ? -3.641 -9.061 -10.917 1.00 94.00 83 ARG A N 1
ATOM 678 C CA . ARG A 1 83 ? -3.970 -10.454 -10.544 1.00 94.00 83 ARG A CA 1
ATOM 679 C C . ARG A 1 83 ? -2.756 -11.240 -10.039 1.00 94.00 83 ARG A C 1
ATOM 681 O O . ARG A 1 83 ? -2.838 -11.881 -9.002 1.00 94.00 83 ARG A O 1
ATOM 688 N N . GLY A 1 84 ? -1.612 -11.123 -10.717 1.00 93.81 84 GLY A N 1
ATOM 689 C CA . GLY A 1 84 ? -0.369 -11.795 -10.313 1.00 93.81 84 GLY A CA 1
ATOM 690 C C . GLY A 1 84 ? 0.227 -11.320 -8.982 1.00 93.81 84 GLY A C 1
ATOM 691 O O . GLY A 1 84 ? 1.153 -11.945 -8.482 1.00 93.81 84 GLY A O 1
ATOM 692 N N . MET A 1 85 ? -0.282 -10.229 -8.398 1.00 93.69 85 MET A N 1
ATOM 693 C CA . MET A 1 85 ? 0.133 -9.766 -7.071 1.00 93.69 85 MET A CA 1
ATOM 694 C C . MET A 1 85 ? -0.637 -10.468 -5.949 1.00 93.69 85 MET A C 1
ATOM 696 O O . MET A 1 85 ? -0.161 -10.439 -4.826 1.00 93.69 85 MET A O 1
ATOM 700 N N . GLY A 1 86 ? -1.791 -11.087 -6.228 1.00 95.81 86 GLY A N 1
ATOM 701 C CA . GLY A 1 86 ? -2.560 -11.837 -5.232 1.00 95.81 86 GLY A CA 1
ATOM 702 C C . GLY A 1 86 ? -2.968 -11.010 -4.008 1.00 95.81 86 GLY A C 1
ATOM 703 O O . GLY A 1 86 ? -2.852 -11.501 -2.884 1.00 95.81 86 GLY A O 1
ATOM 704 N N . MET A 1 87 ? -3.390 -9.752 -4.205 1.00 95.75 87 MET A N 1
ATOM 705 C CA . MET A 1 87 ? -3.693 -8.802 -3.119 1.00 95.75 87 MET A CA 1
ATOM 706 C C . MET A 1 87 ? -4.823 -9.261 -2.194 1.00 95.75 87 MET A C 1
ATOM 708 O O . MET A 1 87 ? -4.894 -8.809 -1.053 1.00 95.75 87 MET A O 1
ATOM 712 N N . GLU A 1 88 ? -5.674 -10.178 -2.645 1.00 95.00 88 GLU A N 1
ATOM 713 C CA . GLU A 1 88 ? -6.643 -10.881 -1.811 1.00 95.00 88 GLU A CA 1
ATOM 714 C C . GLU A 1 88 ? -5.975 -11.554 -0.607 1.00 95.00 88 GLU A C 1
ATOM 716 O O . GLU A 1 88 ? -6.550 -11.579 0.472 1.00 95.00 88 GLU A O 1
ATOM 721 N N . ASN A 1 89 ? -4.726 -12.012 -0.733 1.00 95.88 89 ASN A N 1
ATOM 722 C CA . ASN A 1 89 ? -3.959 -12.626 0.352 1.00 95.88 89 ASN A CA 1
ATOM 723 C C . ASN A 1 89 ? -3.495 -11.615 1.412 1.00 95.88 89 ASN A C 1
ATOM 725 O O . ASN A 1 89 ? -3.097 -12.023 2.497 1.00 95.88 89 ASN A O 1
ATOM 729 N N . ALA A 1 90 ? -3.552 -10.308 1.135 1.00 96.38 90 ALA A N 1
ATOM 730 C CA . ALA A 1 90 ? -3.240 -9.264 2.114 1.00 96.38 90 ALA A CA 1
ATOM 731 C C . ALA A 1 90 ? -4.424 -8.909 3.026 1.00 96.38 90 ALA A C 1
ATOM 733 O O . ALA A 1 90 ? -4.229 -8.196 4.011 1.00 96.38 90 ALA A O 1
ATOM 734 N N . ILE A 1 91 ? -5.635 -9.378 2.712 1.00 95.25 91 ILE A N 1
ATOM 735 C CA . ILE A 1 91 ? -6.812 -9.179 3.561 1.00 95.25 91 ILE A CA 1
ATOM 736 C C . ILE A 1 91 ? -6.627 -10.038 4.826 1.00 95.25 91 ILE A C 1
ATOM 738 O O . ILE A 1 91 ? -6.417 -11.252 4.668 1.00 95.25 91 ILE A O 1
ATOM 742 N N . PRO A 1 92 ? -6.667 -9.449 6.043 1.00 93.44 92 PRO A N 1
ATOM 743 C CA . PRO A 1 92 ? -6.639 -10.193 7.304 1.00 93.44 92 PRO A CA 1
ATOM 744 C C . PRO A 1 92 ? -7.685 -11.310 7.305 1.00 93.44 92 PRO A C 1
ATOM 746 O O . PRO A 1 92 ? -8.792 -11.119 6.803 1.00 93.44 92 PRO A O 1
ATOM 749 N N . GLU A 1 93 ? -7.318 -12.490 7.796 1.00 89.06 93 GLU A N 1
ATOM 750 C CA . GLU A 1 93 ? -8.186 -13.675 7.753 1.00 89.06 93 GLU A CA 1
ATOM 751 C C . GLU A 1 93 ? -9.453 -13.451 8.582 1.00 89.06 93 GLU A C 1
ATOM 753 O O . GLU A 1 93 ? -10.553 -13.739 8.120 1.00 89.06 93 GLU A O 1
ATOM 758 N N . GLU A 1 94 ? -9.313 -12.787 9.727 1.00 86.69 94 GLU A N 1
ATOM 759 C CA . GLU A 1 94 ? -10.403 -12.413 10.623 1.00 86.69 94 GLU A CA 1
ATOM 760 C C . GLU A 1 94 ? -11.415 -11.430 10.006 1.00 86.69 94 GLU A C 1
ATOM 762 O O . GLU A 1 94 ? -12.488 -11.229 10.561 1.00 86.69 94 GLU A O 1
ATOM 767 N N . TRP A 1 95 ? -11.091 -10.788 8.875 1.00 88.62 95 TRP A N 1
ATOM 768 C CA . TRP A 1 95 ? -12.025 -9.919 8.142 1.00 88.62 95 TRP A CA 1
ATOM 769 C C . TRP A 1 95 ? -12.791 -10.665 7.050 1.00 88.62 95 TRP A C 1
ATOM 771 O O . TRP A 1 95 ? -13.712 -10.104 6.458 1.00 88.62 95 TRP A O 1
ATOM 781 N N . ARG A 1 96 ? -12.382 -11.897 6.733 1.00 79.31 96 ARG A N 1
ATOM 782 C CA . ARG A 1 96 ? -13.042 -12.738 5.726 1.00 79.31 96 ARG A CA 1
ATOM 783 C C . ARG A 1 96 ? -14.221 -13.500 6.315 1.00 79.31 96 ARG A C 1
ATOM 785 O O . ARG A 1 96 ? -15.142 -13.835 5.578 1.00 79.31 96 ARG A O 1
ATOM 792 N N . GLU A 1 97 ? -14.195 -13.753 7.619 1.00 68.06 97 GLU A N 1
ATOM 793 C CA . GLU A 1 97 ? -15.256 -14.451 8.339 1.00 68.06 97 GLU A CA 1
ATOM 794 C C . GLU A 1 97 ? -16.264 -13.433 8.889 1.00 68.06 97 GLU A C 1
ATOM 796 O O . GLU A 1 97 ? -15.976 -12.671 9.809 1.00 68.06 97 GLU A O 1
ATOM 801 N N . GLY A 1 98 ? -17.443 -13.376 8.267 1.00 55.72 98 GLY A N 1
ATOM 802 C CA . GLY A 1 98 ? -18.496 -12.423 8.637 1.00 55.72 98 GLY A CA 1
ATOM 803 C C . GLY A 1 98 ? -19.739 -12.420 7.743 1.00 55.72 98 GLY A C 1
ATOM 804 O O . GLY A 1 98 ? -20.488 -11.446 7.765 1.00 55.72 98 GLY A O 1
ATOM 805 N N . HIS A 1 99 ? -19.961 -13.478 6.960 1.00 45.75 99 HIS A N 1
ATOM 806 C CA . HIS A 1 99 ? -21.178 -13.680 6.171 1.00 45.75 99 HIS A CA 1
ATOM 807 C C . HIS A 1 99 ? -21.566 -15.166 6.153 1.00 45.75 99 HIS A C 1
ATOM 809 O O . HIS A 1 99 ? -21.631 -15.761 5.084 1.00 45.75 99 HIS A O 1
ATOM 815 N N . ASP A 1 100 ? -21.799 -15.736 7.335 1.00 40.50 100 ASP A N 1
ATOM 816 C CA . ASP A 1 100 ? -22.737 -16.852 7.514 1.00 40.50 100 ASP A CA 1
ATOM 817 C C . ASP A 1 100 ? -23.869 -16.374 8.434 1.00 40.50 100 ASP A C 1
ATOM 819 O O . ASP A 1 100 ? -23.553 -15.716 9.457 1.00 40.50 100 ASP A O 1
#

Radius of gyration: 14.2 Å; chains: 1; bounding box: 36×34×37 Å

Sequence (100 aa):
MLEMGNFAPQAHRFVLREAVTPPILSGVVLFGPCFREVAEREFPKELADGFFRWFSSHREIQRFLAKRFSTCSRWVVLFKGSRGMGMENAIPEEWREGHD

pLDDT: mean 90.88, std 10.01, range [40.5, 97.56]

Secondary structure (DSSP, 8-state):
--S-GGGHHHHHHHHHHHHHSS---S-EEEESHHHHHHHHHH-HHHHHTTSEEEESSHHHHHHHHHHHHTT-S---------GGG-GGGGS-GGGT----